Protein AF-A0A933AZ17-F1 (afdb_monomer_lite)

pLDDT: mean 76.18, std 20.78, range [38.25, 97.12]

Foldseek 3Di:
DDDDPDPPPDPPDPPDDPPCDLVNVQVVVDPDQNFDDFQFKKFFQDDDPPKADPGRIWTFRAADPDPQKTKTFHPFFIWGQDPVGDIDTHRIDIDGNVRIDGDDD

Sequence (105 aa):
MGKDSRAVKASQRLGIGPGETAQARYDRIGRGFLPLEPDTRVMLRTAIAPLELRTPFGTVVGPADFEDYYVVRMDIPAIYHEADGDVHDVEFVCPGRDNLEPIKE

Structure (mmCIF, N/CA/C/O backbone):
data_AF-A0A933AZ17-F1
#
_entry.id   AF-A0A933AZ17-F1
#
loop_
_atom_site.group_PDB
_atom_site.id
_atom_site.type_symbol
_atom_site.label_atom_id
_atom_site.label_alt_id
_atom_site.label_comp_id
_atom_site.label_asym_id
_atom_site.label_entity_id
_atom_site.label_seq_id
_atom_site.pdbx_PDB_ins_code
_atom_site.Cartn_x
_atom_site.Cartn_y
_atom_site.Cartn_z
_atom_site.occupancy
_atom_site.B_iso_or_equiv
_atom_site.auth_seq_id
_atom_site.auth_comp_id
_atom_site.auth_asym_id
_atom_site.auth_atom_id
_atom_site.pdbx_PDB_model_num
ATOM 1 N N . MET A 1 1 ? 6.685 -41.893 32.982 1.00 44.81 1 MET A N 1
ATOM 2 C CA . MET A 1 1 ? 7.132 -42.566 31.742 1.00 44.81 1 MET A CA 1
ATOM 3 C C . MET A 1 1 ? 6.097 -42.249 30.668 1.00 44.81 1 MET A C 1
ATOM 5 O O . MET A 1 1 ? 4.927 -42.430 30.957 1.00 44.81 1 MET A O 1
ATOM 9 N N . GLY A 1 2 ? 6.526 -41.716 29.513 1.00 41.47 2 GLY A N 1
ATOM 10 C CA . GLY A 1 2 ? 5.683 -41.242 28.391 1.00 41.47 2 GLY A CA 1
ATOM 11 C C . GLY A 1 2 ? 5.366 -39.742 28.491 1.00 41.47 2 GLY A C 1
ATOM 12 O O . GLY A 1 2 ? 4.562 -39.366 29.328 1.00 41.47 2 GLY A O 1
ATOM 13 N N . LYS A 1 3 ? 6.156 -38.825 27.898 1.00 49.94 3 LYS A N 1
ATOM 14 C CA . LYS A 1 3 ? 6.084 -38.366 26.485 1.00 49.94 3 LYS A CA 1
ATOM 15 C C . LYS A 1 3 ? 4.634 -37.972 26.174 1.00 49.94 3 LYS A C 1
ATOM 17 O O . LYS A 1 3 ? 3.807 -38.855 26.079 1.00 49.94 3 LYS A O 1
ATOM 22 N N . ASP A 1 4 ? 4.262 -36.696 26.275 1.00 45.94 4 ASP A N 1
ATOM 23 C CA . ASP A 1 4 ? 4.326 -35.784 25.128 1.00 45.94 4 ASP A CA 1
ATOM 24 C C . ASP A 1 4 ? 4.471 -34.308 25.552 1.00 45.94 4 ASP A C 1
ATOM 26 O O . ASP A 1 4 ? 3.507 -33.604 25.827 1.00 45.94 4 ASP A O 1
ATOM 30 N N . SER A 1 5 ? 5.708 -33.803 25.585 1.00 49.84 5 SER A N 1
ATOM 31 C CA . SER A 1 5 ? 6.021 -32.383 25.850 1.00 49.84 5 SER A CA 1
ATOM 32 C C . SER A 1 5 ? 6.644 -31.682 24.637 1.00 49.84 5 SER A C 1
ATOM 34 O O . SER A 1 5 ? 7.497 -30.808 24.790 1.00 49.84 5 SER A O 1
ATOM 36 N N . ARG A 1 6 ? 6.260 -32.070 23.414 1.00 46.00 6 ARG A N 1
ATOM 37 C CA . ARG A 1 6 ? 6.887 -31.559 22.178 1.00 46.00 6 ARG A CA 1
ATOM 38 C C . ARG A 1 6 ? 5.981 -30.776 21.228 1.00 46.00 6 ARG A C 1
ATOM 40 O O . ARG A 1 6 ? 6.451 -30.403 20.164 1.00 46.00 6 ARG A O 1
ATOM 47 N N . ALA A 1 7 ? 4.754 -30.449 21.630 1.00 42.59 7 ALA A N 1
ATOM 48 C CA . ALA A 1 7 ? 3.851 -29.621 20.821 1.00 42.59 7 ALA A CA 1
ATOM 49 C C . ALA A 1 7 ? 3.648 -28.187 21.355 1.00 42.59 7 ALA A C 1
ATOM 51 O O . ALA A 1 7 ? 2.952 -27.400 20.732 1.00 42.59 7 ALA A O 1
ATOM 52 N N . VAL A 1 8 ? 4.274 -27.813 22.481 1.00 43.66 8 VAL A N 1
ATOM 53 C CA . VAL A 1 8 ? 4.016 -26.514 23.152 1.00 43.66 8 VAL A CA 1
ATOM 54 C C . VAL A 1 8 ? 5.212 -25.547 23.082 1.00 43.66 8 VAL A C 1
ATOM 56 O O . VAL A 1 8 ? 5.212 -24.488 23.697 1.00 43.66 8 VAL A O 1
ATOM 59 N N . LYS A 1 9 ? 6.261 -25.871 22.316 1.00 41.53 9 LYS A N 1
ATOM 60 C CA . LYS A 1 9 ? 7.464 -25.026 22.188 1.00 41.53 9 LYS A CA 1
ATOM 61 C C . LYS A 1 9 ? 7.728 -24.612 20.742 1.00 41.53 9 LYS A C 1
ATOM 63 O O . LYS A 1 9 ? 8.764 -24.946 20.184 1.00 41.53 9 LYS A O 1
ATOM 68 N N . ALA A 1 10 ? 6.792 -23.872 20.155 1.00 38.41 10 ALA A N 1
ATOM 69 C CA . ALA A 1 10 ? 7.054 -23.088 18.942 1.00 38.41 10 ALA A CA 1
ATOM 70 C C . ALA A 1 10 ? 6.189 -21.818 18.800 1.00 38.41 10 ALA A C 1
ATOM 72 O O . ALA A 1 10 ? 6.285 -21.144 17.786 1.00 38.41 10 ALA A O 1
ATOM 73 N N . SER A 1 11 ? 5.392 -21.440 19.809 1.00 38.25 11 SER A N 1
ATOM 74 C CA . SER A 1 11 ? 4.537 -20.233 19.751 1.00 38.25 11 SER A CA 1
ATOM 75 C C . SER A 1 11 ? 4.903 -19.164 20.787 1.00 38.25 11 SER A C 1
ATOM 77 O O . SER A 1 11 ? 4.161 -18.215 20.994 1.00 38.25 11 SER A O 1
ATOM 79 N N . GLN A 1 12 ? 6.061 -19.288 21.444 1.00 39.84 12 GLN A N 1
ATOM 80 C CA . GLN A 1 12 ? 6.439 -18.466 22.602 1.00 39.84 12 GLN A CA 1
ATOM 81 C C . GLN A 1 12 ? 7.678 -17.586 22.349 1.00 39.84 12 GLN A C 1
ATOM 83 O O . GLN A 1 12 ? 8.524 -17.427 23.223 1.00 39.84 12 GLN A O 1
ATOM 88 N N . ARG A 1 13 ? 7.811 -17.025 21.138 1.00 40.56 13 ARG A N 1
ATOM 89 C CA . ARG A 1 13 ? 8.864 -16.036 20.821 1.00 40.56 13 ARG A CA 1
ATOM 90 C C . ARG A 1 13 ? 8.371 -14.654 20.388 1.00 40.56 13 ARG A C 1
ATOM 92 O O . ARG A 1 13 ? 9.205 -13.780 20.213 1.00 40.56 13 ARG A O 1
ATOM 99 N N . LEU A 1 14 ? 7.057 -14.428 20.296 1.00 40.16 14 LEU A N 1
ATOM 100 C CA . LEU A 1 14 ? 6.500 -13.108 19.953 1.00 40.16 14 LEU A CA 1
ATOM 101 C C . LEU A 1 14 ? 5.412 -12.597 20.914 1.00 40.16 14 LEU A C 1
ATOM 103 O O . LEU A 1 14 ? 4.876 -11.522 20.691 1.00 40.16 14 LEU A O 1
ATOM 107 N N . GLY A 1 15 ? 5.085 -13.325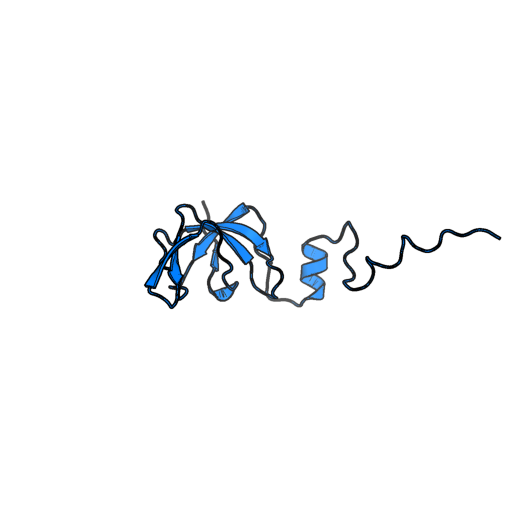 21.990 1.00 40.44 15 GLY A N 1
ATOM 108 C CA . GLY A 1 15 ? 4.136 -12.832 23.002 1.00 40.44 15 GLY A CA 1
ATOM 109 C C . GLY A 1 15 ? 2.720 -12.544 22.483 1.00 40.44 15 GLY A C 1
ATOM 110 O O . GLY A 1 15 ? 2.004 -11.770 23.102 1.00 40.44 15 GLY A O 1
ATOM 111 N N . ILE A 1 16 ? 2.304 -13.151 21.369 1.00 48.22 16 ILE A N 1
ATOM 112 C CA . ILE A 1 16 ? 0.969 -12.948 20.795 1.00 48.22 16 ILE A CA 1
ATOM 113 C C . ILE A 1 16 ? 0.022 -13.972 21.425 1.00 48.22 16 ILE A C 1
ATOM 115 O O . ILE A 1 16 ? -0.055 -15.123 20.994 1.00 48.22 16 ILE A O 1
ATOM 119 N N . GLY A 1 17 ? -0.650 -13.573 22.503 1.00 44.50 17 GLY A N 1
ATOM 120 C CA . GLY A 1 17 ? -1.771 -14.329 23.053 1.00 44.50 17 GLY A CA 1
ATOM 121 C C . GLY A 1 17 ? -3.044 -14.074 22.233 1.00 44.50 17 GLY A C 1
ATOM 122 O O . GLY A 1 17 ? -3.271 -12.937 21.814 1.00 44.50 17 GLY A O 1
ATOM 123 N N . PRO A 1 18 ? -3.903 -15.081 22.000 1.00 42.66 18 PRO A N 1
ATOM 124 C CA . PRO A 1 18 ? -5.229 -14.839 21.444 1.00 42.66 18 PRO A CA 1
ATOM 125 C C . PRO A 1 18 ? -6.039 -14.000 22.445 1.00 42.66 18 PRO A C 1
ATOM 127 O O . PRO A 1 18 ? -6.276 -14.441 23.568 1.00 42.66 18 PRO A O 1
ATOM 130 N N . GLY A 1 19 ? -6.427 -12.784 22.051 1.00 54.56 19 GLY A N 1
ATOM 131 C CA . GLY A 1 19 ? -7.254 -11.886 22.869 1.00 54.56 19 GLY A CA 1
ATOM 132 C C . GLY A 1 19 ? -6.636 -10.531 23.227 1.00 54.56 19 GLY A C 1
ATOM 133 O O . GLY A 1 19 ? -7.268 -9.774 23.961 1.00 54.56 19 GLY A O 1
ATOM 134 N N . GLU A 1 20 ? -5.441 -10.187 22.731 1.00 53.66 20 GLU A N 1
ATOM 135 C CA . GLU A 1 20 ? -4.930 -8.814 22.869 1.00 53.66 20 GLU A CA 1
ATOM 136 C C . GLU A 1 20 ? -5.783 -7.868 22.011 1.00 53.66 20 GLU A C 1
ATOM 138 O O . GLU A 1 20 ? -5.861 -8.004 20.789 1.00 53.66 20 GLU A O 1
ATOM 143 N N . THR A 1 21 ? -6.461 -6.922 22.660 1.00 63.12 21 THR A N 1
ATOM 144 C CA . THR A 1 21 ? -7.244 -5.904 21.960 1.00 63.12 21 THR A CA 1
ATOM 145 C C . THR A 1 21 ? -6.308 -4.913 21.271 1.00 63.12 21 THR A C 1
ATOM 147 O O . THR A 1 21 ? -5.201 -4.649 21.746 1.00 63.12 21 THR A O 1
ATOM 150 N N . ALA A 1 22 ? -6.764 -4.303 20.173 1.00 53.75 22 ALA A N 1
ATOM 151 C CA . ALA A 1 22 ? -6.023 -3.231 19.502 1.00 53.75 22 ALA A CA 1
ATOM 152 C C . ALA A 1 22 ? -5.623 -2.105 20.483 1.00 53.75 22 ALA A C 1
ATOM 154 O O . ALA A 1 22 ? -4.528 -1.557 20.381 1.00 53.75 22 ALA A O 1
ATOM 155 N N . GLN A 1 23 ? -6.461 -1.845 21.497 1.00 47.41 23 GLN A N 1
ATOM 156 C CA . GLN A 1 23 ? -6.201 -0.891 22.578 1.00 47.41 23 GLN A CA 1
ATOM 157 C C . GLN A 1 23 ? -5.057 -1.320 23.517 1.00 47.41 23 GLN A C 1
ATOM 159 O O . GLN A 1 23 ? -4.214 -0.501 23.866 1.00 47.41 23 GLN A O 1
ATOM 164 N N . ALA A 1 24 ? -4.976 -2.598 23.901 1.00 59.16 24 ALA A N 1
ATOM 165 C CA . ALA A 1 24 ? -3.870 -3.099 24.727 1.00 59.16 24 ALA A CA 1
ATOM 166 C C . ALA A 1 24 ? -2.533 -3.043 23.971 1.00 59.16 24 ALA A C 1
ATOM 168 O O . ALA A 1 24 ? -1.494 -2.694 24.538 1.00 59.16 24 ALA A O 1
ATOM 169 N N . ARG A 1 25 ? -2.581 -3.300 22.659 1.00 56.72 25 ARG A N 1
ATOM 170 C CA . ARG A 1 25 ? -1.432 -3.133 21.769 1.00 56.72 25 ARG A CA 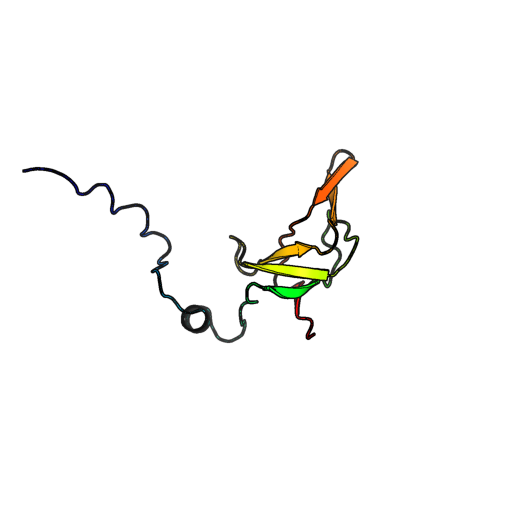1
ATOM 171 C C . ARG A 1 25 ? -1.022 -1.658 21.668 1.00 56.72 25 ARG A C 1
ATOM 173 O O . ARG A 1 25 ? 0.163 -1.356 21.757 1.00 56.72 25 ARG A O 1
ATOM 180 N N . TYR A 1 26 ? -1.990 -0.746 21.563 1.00 52.72 26 TYR A N 1
ATOM 181 C CA . TYR A 1 26 ? -1.789 0.709 21.540 1.00 52.72 26 TYR A CA 1
ATOM 182 C C . TYR A 1 26 ? -1.119 1.244 22.816 1.00 52.72 26 TYR A C 1
ATOM 184 O O . TYR A 1 26 ? -0.157 2.008 22.739 1.00 52.72 26 TYR A O 1
ATOM 192 N N . ASP A 1 27 ? -1.564 0.797 23.990 1.00 57.28 27 ASP A N 1
ATOM 193 C CA . ASP A 1 27 ? -1.015 1.263 25.268 1.00 57.28 27 ASP A CA 1
ATOM 194 C C . ASP A 1 27 ? 0.432 0.786 25.500 1.00 57.28 27 ASP A C 1
ATOM 196 O O . ASP A 1 27 ? 1.206 1.459 26.184 1.00 57.28 27 ASP A O 1
ATOM 200 N N . ARG A 1 28 ? 0.827 -0.343 24.895 1.00 59.22 28 ARG A N 1
ATOM 201 C CA . ARG A 1 28 ? 2.181 -0.910 25.001 1.00 59.22 28 ARG A CA 1
ATOM 202 C C . ARG A 1 28 ? 3.223 -0.188 24.142 1.00 59.22 28 ARG A C 1
ATOM 204 O O . ARG A 1 28 ? 4.382 -0.128 24.544 1.00 59.22 28 ARG A O 1
ATOM 211 N N . ILE A 1 29 ? 2.842 0.312 22.966 1.00 59.19 29 ILE A N 1
ATOM 212 C CA . ILE A 1 29 ? 3.786 0.867 21.973 1.00 59.19 29 ILE A CA 1
ATOM 213 C C . ILE A 1 29 ? 4.052 2.369 22.220 1.00 59.19 29 ILE A C 1
ATOM 215 O O . ILE A 1 29 ? 5.034 2.922 21.736 1.00 59.19 29 ILE A O 1
ATOM 219 N N . GLY A 1 30 ? 3.251 3.019 23.070 1.00 41.06 30 GLY A N 1
ATOM 220 C CA . GLY A 1 30 ? 3.437 4.417 23.453 1.00 41.06 30 GLY A CA 1
ATOM 221 C C . GLY A 1 30 ? 2.524 5.372 22.683 1.00 41.06 30 GLY A C 1
ATOM 222 O O . GLY A 1 30 ? 2.148 5.156 21.532 1.00 41.06 30 GLY A O 1
ATOM 223 N N . ARG A 1 31 ? 2.112 6.443 23.372 1.00 48.69 31 ARG A N 1
ATOM 224 C CA . ARG A 1 31 ? 1.093 7.399 22.917 1.00 48.69 31 ARG A CA 1
ATOM 225 C C . ARG A 1 31 ? 1.551 8.160 21.668 1.00 48.69 31 ARG A C 1
ATOM 227 O O . ARG A 1 31 ? 2.388 9.050 21.769 1.00 48.69 31 ARG A O 1
ATOM 234 N N . GLY A 1 32 ? 0.935 7.869 20.524 1.00 46.31 32 GLY A N 1
ATOM 235 C CA . GLY A 1 32 ? 1.052 8.696 19.316 1.00 46.31 32 GLY A CA 1
ATOM 236 C C . GLY A 1 32 ? 0.470 8.085 18.040 1.00 46.31 32 GLY A C 1
ATOM 237 O O . GLY A 1 32 ? 0.172 8.814 17.101 1.00 46.31 32 GLY A O 1
ATOM 238 N N . PHE A 1 33 ? 0.265 6.767 18.002 1.00 52.97 33 PHE A N 1
ATOM 239 C CA . PHE A 1 33 ? 0.115 6.042 16.742 1.00 52.97 33 PHE A CA 1
ATOM 240 C C . PHE A 1 33 ? -1.065 5.060 16.787 1.00 52.97 33 PHE A C 1
ATOM 242 O O . PHE A 1 33 ? -0.876 3.862 16.949 1.00 52.97 33 PHE A O 1
ATOM 249 N N . LEU A 1 34 ? -2.305 5.531 16.597 1.00 58.50 34 LEU A N 1
ATOM 250 C CA . LEU A 1 34 ? -3.463 4.627 16.437 1.00 58.50 34 LEU A CA 1
ATOM 251 C C . LEU A 1 34 ? -3.268 3.760 15.184 1.00 58.50 34 LEU A C 1
ATOM 253 O O . LEU A 1 34 ? -3.153 4.351 14.112 1.00 58.50 34 LEU A O 1
ATOM 257 N N . PRO A 1 35 ? -3.139 2.426 15.270 1.00 70.88 35 PRO A N 1
ATOM 258 C CA . PRO A 1 35 ? -2.954 1.606 14.080 1.00 70.88 35 PRO A CA 1
ATOM 259 C C . PRO A 1 35 ? -4.131 1.790 13.118 1.00 70.88 35 PRO A C 1
ATOM 261 O O . PRO A 1 35 ? -5.265 1.943 13.566 1.00 70.88 35 PRO A O 1
ATOM 264 N N . LEU A 1 36 ? -3.862 1.805 11.809 1.00 85.69 36 LEU A N 1
ATOM 265 C CA . LEU A 1 36 ? -4.946 1.783 10.829 1.00 85.69 36 LEU A CA 1
ATOM 266 C C . LEU A 1 36 ? -5.646 0.432 10.925 1.00 85.69 36 LEU A C 1
ATOM 268 O O . LEU A 1 36 ? -4.998 -0.616 10.886 1.00 85.69 36 LEU A O 1
ATOM 272 N N . GLU A 1 37 ? -6.961 0.464 11.092 1.00 88.81 37 GLU A N 1
ATOM 273 C CA . GLU A 1 37 ? -7.747 -0.754 11.205 1.00 88.81 37 GLU A CA 1
ATOM 274 C C . GLU A 1 37 ? -7.864 -1.425 9.828 1.00 88.81 37 GLU A C 1
ATOM 276 O O . GLU A 1 37 ? -7.904 -0.727 8.806 1.00 88.81 37 GLU A O 1
ATOM 281 N N . PRO A 1 38 ? -7.930 -2.766 9.766 1.00 91.50 38 PRO A N 1
ATOM 282 C CA . PRO A 1 38 ? -8.388 -3.456 8.567 1.00 91.50 38 PRO A CA 1
ATOM 283 C C . PRO A 1 38 ? -9.686 -2.837 8.037 1.00 91.50 38 PRO A C 1
ATOM 285 O O . PRO A 1 38 ? -10.496 -2.319 8.803 1.00 91.50 38 PRO A O 1
ATOM 288 N N . ASP A 1 39 ? -9.847 -2.862 6.722 1.00 93.31 39 ASP A N 1
ATOM 289 C CA . ASP A 1 39 ? -10.942 -2.239 5.978 1.00 93.31 39 ASP A CA 1
ATOM 290 C C . ASP A 1 39 ? -10.950 -0.698 5.978 1.00 93.31 39 ASP A C 1
ATOM 292 O O . ASP A 1 39 ? -11.782 -0.086 5.305 1.00 93.31 39 ASP A O 1
ATOM 296 N N . THR A 1 40 ? -9.972 -0.041 6.617 1.00 94.69 40 THR A N 1
ATOM 297 C CA . THR A 1 40 ? -9.810 1.418 6.503 1.00 94.69 40 THR A CA 1
ATOM 298 C C . THR A 1 40 ? -9.491 1.809 5.060 1.00 94.69 40 THR A C 1
ATOM 300 O O . THR A 1 40 ? -8.512 1.342 4.469 1.00 94.69 40 THR A O 1
ATOM 303 N N . ARG A 1 41 ? -10.286 2.726 4.504 1.00 96.69 41 ARG A N 1
ATOM 304 C CA . ARG A 1 41 ? -10.011 3.376 3.220 1.00 96.69 41 ARG A CA 1
ATOM 305 C C . ARG A 1 41 ? -8.888 4.395 3.361 1.00 96.69 41 ARG A C 1
ATOM 307 O O . ARG A 1 41 ? -8.899 5.228 4.268 1.00 96.69 41 ARG A O 1
ATOM 314 N N . VAL A 1 42 ? -7.924 4.338 2.449 1.00 95.31 42 VAL A N 1
ATOM 315 C CA . VAL A 1 42 ? -6.728 5.182 2.483 1.00 95.31 42 VAL A CA 1
ATOM 316 C C . VAL A 1 42 ? -6.379 5.733 1.107 1.00 95.31 42 VAL A C 1
ATOM 318 O O . VAL A 1 42 ? -6.643 5.117 0.073 1.00 95.31 42 VAL A O 1
ATOM 321 N N . MET A 1 43 ? -5.736 6.893 1.116 1.00 95.25 43 MET A N 1
ATOM 322 C CA . MET A 1 43 ? -5.003 7.45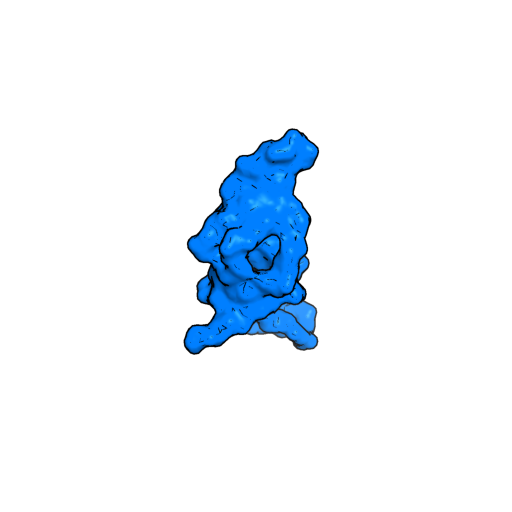4 -0.006 1.00 95.25 43 MET A CA 1
ATOM 323 C C . MET A 1 43 ? -3.500 7.328 0.265 1.00 95.25 43 MET A C 1
ATOM 325 O O . MET A 1 43 ? -3.021 7.668 1.349 1.00 95.25 43 MET A O 1
ATOM 329 N N . LEU A 1 44 ? -2.752 6.859 -0.727 1.00 93.06 44 LEU A N 1
ATOM 330 C CA . LEU A 1 44 ? -1.296 6.851 -0.732 1.00 93.06 44 LEU A CA 1
ATOM 331 C C . LEU A 1 44 ? -0.793 8.244 -1.127 1.00 93.06 44 LEU A C 1
ATOM 333 O O . LEU A 1 44 ? -1.147 8.765 -2.185 1.00 93.06 44 LEU A O 1
ATOM 337 N N . ARG A 1 45 ? 0.031 8.856 -0.271 1.00 85.31 45 ARG A N 1
ATOM 338 C CA . ARG A 1 45 ? 0.462 10.260 -0.415 1.00 85.31 45 ARG A CA 1
ATOM 339 C C . ARG A 1 45 ? 1.604 10.472 -1.410 1.00 85.31 45 ARG A C 1
ATOM 341 O O . ARG A 1 45 ? 1.783 11.592 -1.878 1.00 85.31 45 ARG A O 1
ATOM 348 N N . THR A 1 46 ? 2.399 9.442 -1.703 1.00 70.69 46 THR A N 1
ATOM 349 C CA . THR A 1 46 ? 3.617 9.570 -2.519 1.00 70.69 46 THR A CA 1
ATOM 350 C C . THR A 1 46 ? 3.718 8.501 -3.602 1.00 70.69 46 THR A C 1
ATOM 352 O O . THR A 1 46 ? 3.133 7.424 -3.491 1.00 70.69 46 THR A O 1
ATOM 355 N N . ALA A 1 47 ? 4.523 8.793 -4.625 1.00 66.31 47 ALA A N 1
ATOM 356 C CA . ALA A 1 47 ? 5.027 7.793 -5.552 1.00 66.31 47 ALA A CA 1
ATOM 357 C C . ALA A 1 47 ? 6.020 6.883 -4.812 1.00 66.31 47 ALA A C 1
ATOM 359 O O . ALA A 1 47 ? 7.028 7.349 -4.278 1.00 66.31 47 ALA A O 1
ATOM 360 N N . ILE A 1 48 ? 5.727 5.586 -4.761 1.00 68.31 48 ILE A N 1
ATOM 361 C CA . ILE A 1 48 ? 6.573 4.588 -4.104 1.00 68.31 48 ILE A CA 1
ATOM 362 C C . ILE A 1 48 ? 7.419 3.947 -5.194 1.00 68.31 48 ILE A C 1
ATOM 364 O O . ILE A 1 48 ? 6.995 2.951 -5.748 1.00 68.31 48 ILE A O 1
ATOM 368 N N . ALA A 1 49 ? 8.586 4.484 -5.553 1.00 71.50 49 ALA A N 1
ATOM 369 C CA . ALA A 1 49 ? 9.431 3.793 -6.532 1.00 71.50 49 ALA A CA 1
ATOM 370 C C . ALA A 1 49 ? 9.816 2.386 -6.010 1.00 71.50 49 ALA A C 1
ATOM 372 O O . ALA A 1 49 ? 10.186 2.267 -4.838 1.00 71.50 49 ALA A O 1
ATOM 373 N N . PRO A 1 50 ? 9.742 1.326 -6.837 1.00 85.38 50 PRO A N 1
ATOM 374 C CA . PRO A 1 50 ? 9.522 1.325 -8.291 1.00 85.38 50 PRO A CA 1
ATOM 375 C C . PRO A 1 50 ? 8.059 1.051 -8.730 1.00 85.38 50 PRO A C 1
ATOM 377 O O . PRO A 1 50 ? 7.815 0.568 -9.830 1.00 85.38 50 PRO A O 1
ATOM 380 N N . LEU A 1 51 ? 7.074 1.333 -7.878 1.00 88.69 51 LEU A N 1
ATOM 381 C CA . LEU A 1 51 ? 5.644 1.249 -8.183 1.00 88.69 51 LEU A CA 1
ATOM 382 C C . LEU A 1 51 ? 5.125 2.529 -8.855 1.00 88.69 51 LEU A C 1
ATOM 384 O O . LEU A 1 51 ? 5.236 3.638 -8.327 1.00 88.69 51 LEU A O 1
ATOM 388 N N . GLU A 1 52 ? 4.455 2.348 -9.984 1.00 91.44 52 GLU A N 1
ATOM 389 C CA . GLU A 1 52 ? 3.592 3.334 -10.618 1.00 91.44 52 GLU A CA 1
ATOM 390 C C . GLU A 1 52 ? 2.137 3.077 -10.203 1.00 91.44 52 GLU A C 1
ATOM 392 O O . GLU A 1 52 ? 1.549 2.027 -10.475 1.00 91.44 52 GLU A O 1
ATOM 397 N N . LEU A 1 53 ? 1.536 4.053 -9.524 1.00 91.25 53 LEU A N 1
ATOM 398 C CA . LEU A 1 53 ? 0.161 3.958 -9.049 1.00 91.25 53 LEU A CA 1
ATOM 399 C C . LEU A 1 53 ? -0.809 4.423 -10.141 1.00 91.25 53 LEU A C 1
ATOM 401 O O . LEU A 1 53 ? -0.840 5.602 -10.487 1.00 91.25 53 LEU A O 1
ATOM 405 N N . ARG A 1 54 ? -1.665 3.518 -10.632 1.00 93.25 54 ARG A N 1
ATOM 406 C CA . ARG A 1 54 ? -2.784 3.880 -11.529 1.00 93.25 54 ARG A CA 1
ATOM 407 C C . ARG A 1 54 ? -3.897 4.642 -10.801 1.00 93.25 54 ARG A C 1
ATOM 409 O O . ARG A 1 54 ? -4.658 5.384 -11.413 1.00 93.25 54 ARG A O 1
ATOM 416 N N . THR A 1 55 ? -3.987 4.443 -9.490 1.00 93.62 55 THR A N 1
ATOM 417 C CA . THR A 1 55 ? -4.858 5.157 -8.557 1.00 93.62 55 THR A CA 1
ATOM 418 C C . THR A 1 55 ? -4.121 5.311 -7.229 1.00 93.62 55 THR A C 1
ATOM 420 O O . THR A 1 55 ? -3.418 4.382 -6.828 1.00 93.62 55 THR A O 1
ATOM 423 N N . PRO A 1 56 ? -4.264 6.439 -6.517 1.00 94.12 56 PRO A N 1
ATOM 424 C CA . PRO A 1 56 ? -3.681 6.588 -5.190 1.00 94.12 56 PRO A CA 1
ATOM 425 C C . PRO A 1 56 ? -4.515 5.897 -4.099 1.00 94.12 56 PRO A C 1
ATOM 427 O O . PRO A 1 56 ? -4.124 5.931 -2.939 1.00 94.12 56 PRO A O 1
ATOM 430 N N . PHE A 1 57 ? -5.668 5.306 -4.421 1.00 96.00 57 PHE A N 1
ATOM 431 C CA . PHE A 1 57 ? -6.616 4.805 -3.425 1.00 96.00 57 PHE A CA 1
ATOM 432 C C . PHE A 1 57 ? -6.534 3.291 -3.209 1.00 96.00 57 PHE A C 1
ATOM 434 O O . PHE A 1 57 ? -6.330 2.514 -4.147 1.00 96.00 57 PHE A O 1
ATOM 441 N N . GLY A 1 58 ? -6.748 2.878 -1.961 1.00 95.81 58 GLY A N 1
ATOM 442 C CA . GLY A 1 58 ? -6.814 1.474 -1.579 1.00 95.81 58 GLY A CA 1
ATOM 443 C C . GLY A 1 58 ? -7.441 1.253 -0.204 1.00 95.81 58 GLY A C 1
ATOM 444 O O . GLY A 1 58 ? -7.880 2.185 0.476 1.00 95.81 58 GLY A O 1
ATOM 445 N N . THR A 1 59 ? -7.489 -0.011 0.201 1.00 97.12 59 THR A N 1
ATOM 446 C CA . THR A 1 59 ? -8.029 -0.456 1.489 1.00 97.12 59 THR A CA 1
ATOM 447 C C . THR A 1 59 ? -6.947 -1.163 2.291 1.00 97.12 59 THR A C 1
ATOM 449 O O . THR A 1 59 ? -6.291 -2.075 1.783 1.00 97.12 59 THR A O 1
ATOM 452 N N . VAL A 1 60 ? -6.782 -0.780 3.555 1.00 95.25 60 VAL A N 1
ATOM 453 C CA . VAL A 1 60 ? -5.896 -1.477 4.493 1.00 95.25 60 VAL A CA 1
ATOM 454 C C . VAL A 1 60 ? -6.423 -2.891 4.726 1.00 95.25 60 VAL A C 1
ATOM 456 O O . VAL A 1 60 ? -7.545 -3.080 5.178 1.00 95.25 60 VAL A O 1
ATOM 459 N N . VAL A 1 61 ? -5.601 -3.894 4.440 1.00 95.56 61 VAL A N 1
ATOM 460 C CA . VAL A 1 61 ? -5.873 -5.298 4.785 1.00 95.56 61 VAL A CA 1
ATOM 461 C C . VAL A 1 61 ? -5.447 -5.568 6.228 1.00 95.56 61 VAL A C 1
ATOM 463 O O . VAL A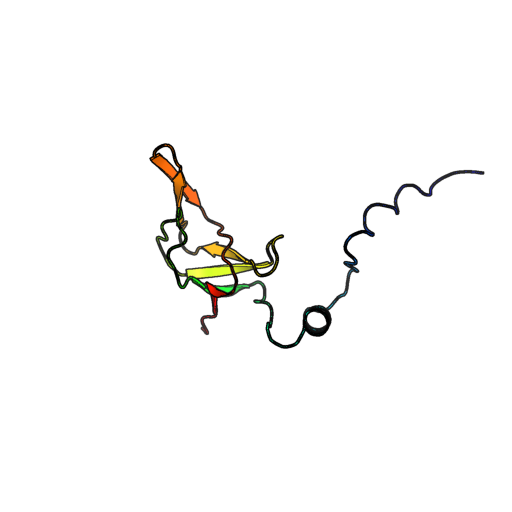 1 61 ? -6.094 -6.322 6.950 1.00 95.56 61 VAL A O 1
ATOM 466 N N . GLY A 1 62 ? -4.363 -4.931 6.666 1.00 89.75 62 GLY A N 1
ATOM 467 C CA . GLY A 1 62 ? -3.846 -5.042 8.023 1.00 89.75 62 GLY A CA 1
ATOM 468 C C . GLY A 1 62 ? -2.402 -4.553 8.131 1.00 89.75 62 GLY A C 1
ATOM 469 O O . GLY A 1 62 ? -1.852 -4.032 7.156 1.00 89.75 62 GLY A O 1
ATOM 470 N N . PRO A 1 63 ? -1.776 -4.706 9.307 1.00 89.31 63 PRO A N 1
ATOM 471 C CA . PRO A 1 63 ? -0.355 -4.427 9.470 1.00 89.31 63 PRO A CA 1
ATOM 472 C C . PRO A 1 63 ? 0.487 -5.428 8.667 1.00 89.31 63 PRO A C 1
ATOM 474 O O . PRO A 1 63 ? 0.123 -6.599 8.543 1.00 89.31 63 PRO A O 1
ATOM 477 N N . ALA A 1 64 ? 1.619 -4.967 8.144 1.00 84.88 64 ALA A N 1
ATOM 478 C CA . ALA A 1 64 ? 2.638 -5.832 7.563 1.00 84.88 64 ALA A CA 1
ATOM 479 C C . ALA A 1 64 ? 3.554 -6.420 8.655 1.00 84.88 64 ALA A C 1
ATOM 481 O O . ALA A 1 64 ? 3.473 -6.049 9.827 1.00 84.88 64 ALA A O 1
ATOM 482 N N . ASP A 1 65 ? 4.460 -7.318 8.260 1.00 82.06 65 ASP A N 1
ATOM 483 C CA . ASP A 1 65 ? 5.454 -7.907 9.171 1.00 82.06 65 ASP A CA 1
ATOM 484 C C . ASP A 1 65 ? 6.532 -6.900 9.622 1.00 82.06 65 ASP A C 1
ATOM 486 O O . ASP A 1 65 ? 7.240 -7.139 10.602 1.00 82.06 65 ASP A O 1
ATOM 490 N N . PHE A 1 66 ? 6.654 -5.767 8.925 1.00 77.94 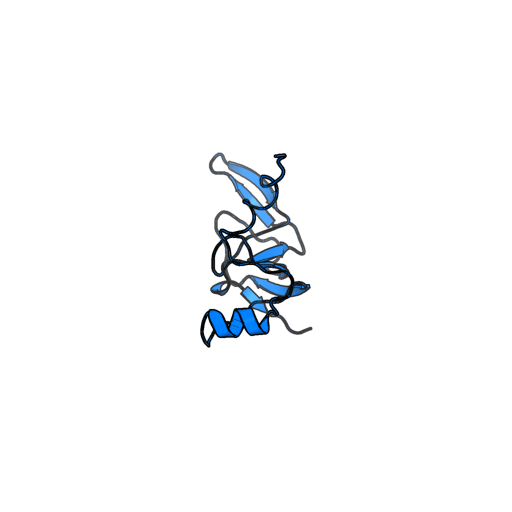66 PHE A N 1
ATOM 491 C CA . PHE A 1 66 ? 7.572 -4.682 9.260 1.00 77.94 66 PHE A CA 1
ATOM 492 C C . PHE A 1 66 ? 6.893 -3.650 10.166 1.00 77.94 66 PHE A C 1
ATOM 494 O O . PHE A 1 66 ? 5.730 -3.296 9.968 1.00 77.94 66 PHE A O 1
ATOM 501 N N . GLU A 1 67 ? 7.637 -3.148 11.152 1.00 79.19 67 GLU A N 1
ATOM 502 C CA . GLU A 1 67 ? 7.154 -2.120 12.077 1.00 79.19 67 GLU A CA 1
ATOM 503 C C . GLU A 1 67 ? 6.728 -0.854 11.320 1.00 79.19 67 GLU A C 1
ATOM 505 O O . GLU A 1 67 ? 7.484 -0.347 10.499 1.00 79.19 67 GLU A O 1
ATOM 510 N N . ASP A 1 68 ? 5.518 -0.362 11.601 1.00 83.25 68 ASP A N 1
ATOM 511 C CA . ASP A 1 68 ? 4.885 0.811 10.975 1.00 83.25 68 ASP A CA 1
ATOM 512 C C . ASP A 1 68 ? 4.519 0.697 9.484 1.00 83.25 68 ASP A C 1
ATOM 514 O O . ASP A 1 68 ? 4.179 1.703 8.857 1.00 83.25 68 ASP A O 1
ATOM 518 N N . TYR A 1 69 ? 4.485 -0.513 8.922 1.00 88.62 69 TYR A N 1
ATOM 519 C CA . TYR A 1 69 ? 3.993 -0.758 7.561 1.00 88.62 69 TYR A CA 1
ATOM 520 C C . TYR A 1 69 ? 2.618 -1.428 7.560 1.00 88.62 69 TYR A C 1
ATOM 522 O O . TYR A 1 69 ? 2.248 -2.157 8.485 1.00 88.62 69 TYR A O 1
ATOM 530 N N . TYR A 1 70 ? 1.865 -1.206 6.486 1.00 91.38 70 TYR A N 1
ATOM 531 C CA . TYR A 1 70 ? 0.545 -1.801 6.278 1.00 91.38 70 TYR A CA 1
ATOM 532 C C . TYR A 1 70 ? 0.479 -2.466 4.917 1.00 91.38 70 TYR A C 1
ATOM 534 O O . TYR A 1 70 ? 1.043 -1.962 3.953 1.00 91.38 70 TYR A O 1
ATOM 542 N N . VAL A 1 71 ? -0.263 -3.565 4.824 1.00 94.19 71 VAL A N 1
ATOM 543 C CA . VAL A 1 71 ? -0.647 -4.144 3.538 1.00 94.19 71 VAL A CA 1
ATOM 544 C C . VAL A 1 71 ? -1.907 -3.435 3.068 1.00 94.19 71 VAL A C 1
ATOM 546 O O . VAL A 1 71 ? -2.925 -3.437 3.764 1.00 94.19 71 VAL A O 1
ATOM 549 N N . VAL A 1 72 ? -1.849 -2.838 1.884 1.00 94.94 72 VAL A N 1
ATOM 550 C CA . VAL A 1 72 ? -2.971 -2.135 1.262 1.00 94.94 72 VAL A CA 1
ATOM 551 C C . VAL A 1 72 ? -3.322 -2.824 -0.046 1.00 94.94 72 VAL A C 1
ATOM 553 O O . VAL A 1 72 ? -2.460 -3.002 -0.904 1.00 94.94 72 VAL A O 1
ATOM 556 N N . ARG A 1 73 ? -4.594 -3.198 -0.205 1.00 96.94 73 ARG A N 1
ATOM 557 C CA . ARG A 1 73 ? -5.147 -3.636 -1.488 1.00 96.94 73 ARG A CA 1
ATOM 558 C C . ARG A 1 73 ? -5.534 -2.405 -2.298 1.00 96.94 73 ARG A C 1
ATOM 560 O O . ARG A 1 73 ? -6.375 -1.627 -1.848 1.00 96.94 73 ARG A O 1
ATOM 567 N N . MET A 1 74 ? -4.942 -2.239 -3.471 1.00 95.56 74 MET A N 1
ATOM 568 C CA . MET A 1 74 ? -5.232 -1.125 -4.371 1.00 95.56 74 MET A CA 1
ATOM 569 C C . MET A 1 74 ? -6.593 -1.307 -5.051 1.00 95.56 74 MET A C 1
ATOM 571 O O . MET A 1 74 ? -6.991 -2.432 -5.351 1.00 95.56 74 MET A O 1
ATOM 575 N N . ASP A 1 75 ? -7.296 -0.208 -5.332 1.00 96.56 75 ASP A N 1
ATOM 576 C CA . ASP A 1 75 ? -8.568 -0.272 -6.078 1.00 96.56 75 ASP A CA 1
ATOM 577 C C . ASP A 1 75 ? -8.363 -0.682 -7.538 1.00 96.56 75 ASP A C 1
ATOM 579 O O . ASP A 1 75 ? -9.197 -1.359 -8.136 1.00 96.56 75 ASP A O 1
ATOM 583 N N . ILE A 1 76 ? -7.239 -0.243 -8.105 1.00 96.06 76 ILE A N 1
ATOM 584 C CA . ILE A 1 76 ? -6.743 -0.633 -9.419 1.00 96.06 76 ILE A CA 1
ATOM 585 C C . ILE A 1 76 ? -5.311 -1.124 -9.203 1.00 96.06 76 ILE A C 1
ATOM 587 O O . ILE A 1 76 ? -4.542 -0.396 -8.568 1.00 96.06 76 ILE A O 1
ATOM 591 N N . PRO A 1 77 ? -4.929 -2.302 -9.734 1.00 95.69 77 PRO A N 1
ATOM 592 C CA . PRO A 1 77 ? -3.566 -2.799 -9.604 1.00 95.69 77 PRO A CA 1
ATOM 593 C C . PRO A 1 77 ? -2.543 -1.747 -10.048 1.00 95.69 77 PRO A C 1
ATOM 595 O O . PRO A 1 77 ? -2.678 -1.151 -11.127 1.00 95.69 77 PRO A O 1
ATOM 598 N N . ALA A 1 78 ? -1.542 -1.514 -9.201 1.00 93.31 78 ALA A N 1
ATOM 599 C CA . ALA A 1 78 ? -0.375 -0.704 -9.527 1.00 93.31 78 ALA A CA 1
ATOM 600 C C . ALA A 1 78 ? 0.514 -1.444 -10.536 1.00 93.31 78 ALA A C 1
ATOM 602 O O . ALA A 1 78 ? 0.338 -2.639 -10.757 1.00 93.31 78 ALA A O 1
ATOM 603 N N . ILE A 1 79 ? 1.474 -0.746 -11.132 1.00 94.50 79 ILE A N 1
ATOM 604 C CA . ILE A 1 79 ? 2.494 -1.349 -11.991 1.00 94.50 79 ILE A CA 1
ATOM 605 C C . ILE A 1 79 ? 3.809 -1.352 -11.221 1.00 94.50 79 ILE A C 1
ATOM 607 O O . ILE A 1 79 ? 4.280 -0.298 -10.803 1.00 94.50 79 ILE A O 1
ATOM 611 N N . TYR A 1 80 ? 4.409 -2.517 -11.027 1.00 92.19 80 TYR A N 1
ATOM 612 C CA . TYR A 1 80 ? 5.775 -2.642 -10.537 1.00 92.19 80 TYR A CA 1
ATOM 613 C C . TYR A 1 80 ? 6.732 -2.675 -11.720 1.00 92.19 80 TYR A C 1
ATOM 615 O O . TYR A 1 80 ? 6.550 -3.493 -12.619 1.00 92.19 80 TYR A O 1
ATOM 623 N N . HIS A 1 81 ? 7.725 -1.788 -11.710 1.00 91.12 81 HIS A N 1
ATOM 624 C CA . HIS A 1 81 ? 8.793 -1.754 -12.704 1.00 91.12 81 HIS A CA 1
ATOM 625 C C . HIS A 1 81 ? 10.004 -2.524 -12.173 1.00 91.12 81 HIS A C 1
ATOM 627 O O . HIS A 1 81 ? 10.615 -2.128 -11.175 1.00 91.12 81 HIS A O 1
ATOM 633 N N . GLU A 1 82 ? 10.343 -3.630 -12.826 1.00 91.38 82 GLU A N 1
ATOM 634 C CA . GLU A 1 82 ? 11.535 -4.412 -12.514 1.00 91.38 82 GLU A CA 1
ATOM 635 C C . GLU A 1 82 ? 12.809 -3.704 -13.000 1.00 91.38 82 GLU A C 1
ATOM 637 O O . GLU A 1 82 ? 12.792 -2.804 -13.843 1.00 91.38 82 GLU A O 1
ATOM 642 N N . ALA A 1 83 ? 13.958 -4.114 -12.459 1.00 91.88 83 ALA A N 1
ATOM 643 C CA . ALA A 1 83 ? 15.246 -3.517 -12.815 1.00 91.88 83 ALA A CA 1
ATOM 644 C C . ALA A 1 83 ? 15.696 -3.848 -14.251 1.00 91.88 83 ALA A C 1
ATOM 646 O O . ALA A 1 83 ? 16.533 -3.135 -14.807 1.00 91.88 83 ALA A O 1
ATOM 647 N N . ASP A 1 84 ? 15.173 -4.924 -14.837 1.00 93.19 84 ASP A N 1
ATOM 648 C CA . ASP A 1 84 ? 15.447 -5.349 -16.214 1.00 93.19 84 ASP A CA 1
ATOM 649 C C . ASP A 1 84 ? 14.514 -4.699 -17.252 1.00 93.19 84 ASP A C 1
ATOM 651 O O . ASP A 1 84 ? 14.740 -4.848 -18.455 1.00 93.19 84 ASP A O 1
ATOM 655 N N . GLY A 1 85 ? 13.535 -3.910 -16.796 1.00 90.44 85 GLY A N 1
ATOM 656 C CA . GLY A 1 85 ? 12.558 -3.220 -17.633 1.00 90.44 85 GLY A CA 1
ATOM 657 C C . GLY A 1 85 ? 11.234 -3.963 -17.806 1.00 90.44 85 GLY A C 1
ATOM 658 O O . GLY A 1 85 ? 10.344 -3.412 -18.462 1.00 90.44 85 GLY A O 1
ATOM 659 N N . ASP A 1 86 ? 11.076 -5.156 -17.225 1.00 92.88 86 ASP A N 1
ATOM 660 C CA . ASP A 1 86 ? 9.782 -5.832 -17.179 1.00 92.88 86 ASP A CA 1
ATOM 661 C C . ASP A 1 86 ? 8.815 -5.121 -16.221 1.00 92.88 86 ASP A C 1
ATOM 663 O O . ASP A 1 86 ? 9.202 -4.383 -15.308 1.00 92.88 86 ASP A O 1
ATOM 667 N N . VAL A 1 87 ? 7.516 -5.309 -16.468 1.00 94.44 87 VAL A N 1
ATOM 668 C CA . VAL A 1 87 ? 6.453 -4.695 -15.672 1.00 94.44 87 VAL A CA 1
ATOM 669 C C . VAL A 1 87 ? 5.390 -5.707 -15.276 1.00 94.44 87 VAL A C 1
ATOM 671 O O . VAL A 1 87 ? 4.963 -6.539 -16.083 1.00 94.44 87 VAL A O 1
ATOM 674 N N . HIS A 1 88 ? 4.914 -5.599 -14.037 1.00 92.44 88 HIS A N 1
ATOM 675 C CA . HIS A 1 88 ? 3.907 -6.502 -13.485 1.00 92.44 88 HIS A CA 1
ATOM 676 C C . HIS A 1 88 ? 2.804 -5.743 -12.755 1.00 92.44 88 HIS A C 1
ATOM 678 O O . HIS A 1 88 ? 3.063 -4.763 -12.059 1.00 92.44 88 HIS A O 1
ATOM 684 N N . ASP A 1 89 ? 1.568 -6.221 -12.889 1.00 95.69 89 ASP A N 1
ATOM 685 C CA . ASP A 1 89 ? 0.455 -5.713 -12.094 1.00 95.69 89 ASP A CA 1
ATOM 686 C C . ASP A 1 89 ? 0.591 -6.170 -10.635 1.00 95.69 89 ASP A C 1
ATOM 688 O O . ASP A 1 89 ? 0.833 -7.345 -10.349 1.00 95.69 89 ASP A O 1
ATOM 692 N N . VAL A 1 90 ? 0.398 -5.236 -9.705 1.00 93.75 90 VAL A N 1
ATOM 693 C CA . VAL A 1 90 ? 0.493 -5.463 -8.262 1.00 93.75 90 VAL A CA 1
ATOM 694 C C . VAL A 1 90 ? -0.772 -4.973 -7.571 1.00 93.75 90 VAL A C 1
ATOM 696 O O . VAL A 1 90 ? -1.058 -3.778 -7.500 1.00 93.75 90 VAL A O 1
ATOM 699 N N . GLU A 1 91 ? -1.533 -5.919 -7.030 1.00 95.25 91 GLU A N 1
ATOM 700 C CA . GLU A 1 91 ? -2.778 -5.649 -6.302 1.00 95.25 91 GLU A CA 1
ATOM 701 C C . GLU A 1 91 ? -2.542 -5.190 -4.860 1.00 95.25 91 GLU A C 1
ATOM 703 O O . GLU A 1 91 ? -3.357 -4.456 -4.302 1.00 95.25 91 GLU A O 1
ATOM 708 N N . PHE A 1 92 ? -1.433 -5.620 -4.252 1.00 94.31 92 PHE A N 1
ATOM 709 C CA . PHE A 1 92 ? -1.118 -5.370 -2.849 1.00 94.31 92 PHE A CA 1
ATOM 710 C C . PHE A 1 92 ? 0.207 -4.639 -2.711 1.00 94.31 92 PHE A C 1
ATOM 712 O O . PHE A 1 92 ? 1.240 -5.105 -3.186 1.00 94.31 92 PHE A O 1
ATOM 719 N N . VAL 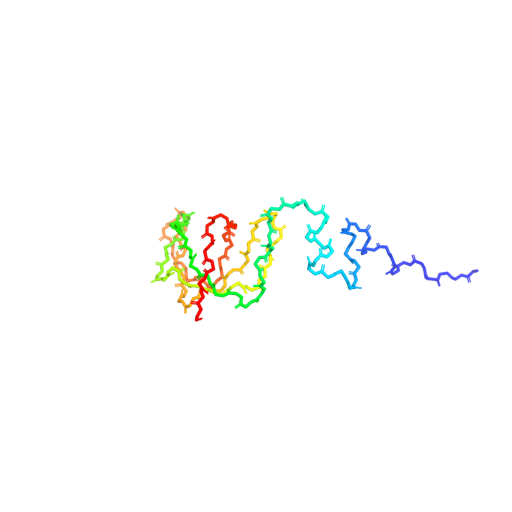A 1 93 ? 0.186 -3.521 -2.000 1.00 92.69 93 VAL A N 1
ATOM 720 C CA . VAL A 1 93 ? 1.372 -2.709 -1.723 1.00 92.69 93 VAL A CA 1
ATOM 721 C C . VAL A 1 93 ? 1.619 -2.639 -0.223 1.00 92.69 93 VAL A C 1
ATOM 723 O O . VAL A 1 93 ? 0.693 -2.776 0.577 1.00 92.69 93 VAL A O 1
ATOM 726 N N . CYS A 1 94 ? 2.877 -2.426 0.157 1.00 92.69 94 CYS A N 1
ATOM 727 C CA . CYS A 1 94 ? 3.303 -2.354 1.552 1.00 92.69 94 CYS A CA 1
ATOM 728 C C . CYS A 1 94 ? 3.887 -0.966 1.876 1.00 92.69 94 CYS A C 1
ATOM 730 O O . CYS A 1 94 ? 5.108 -0.820 1.950 1.00 92.69 94 CYS A O 1
ATOM 732 N N . PRO A 1 95 ? 3.060 0.090 1.975 1.00 90.31 95 PRO A N 1
ATOM 733 C CA . PRO A 1 95 ? 3.526 1.418 2.345 1.00 90.31 95 PRO A CA 1
ATOM 734 C C . PRO A 1 95 ? 3.775 1.544 3.849 1.00 90.31 95 PRO A C 1
ATOM 736 O O . PRO A 1 95 ? 3.083 0.946 4.680 1.00 90.31 95 PRO A O 1
ATOM 739 N N . GLY A 1 96 ? 4.733 2.405 4.186 1.00 90.25 96 GLY A N 1
ATOM 740 C CA . GLY A 1 96 ? 4.875 2.930 5.538 1.00 90.25 96 GLY A CA 1
ATOM 741 C C . GLY A 1 96 ? 3.664 3.785 5.911 1.00 90.25 96 GLY A C 1
ATOM 742 O O . GLY A 1 96 ? 3.037 4.422 5.059 1.00 90.25 96 GLY A O 1
ATOM 743 N N . ARG A 1 97 ? 3.326 3.808 7.197 1.00 87.94 97 ARG A N 1
ATOM 744 C CA . ARG A 1 97 ? 2.192 4.560 7.746 1.00 87.94 97 ARG A CA 1
ATOM 745 C C . ARG A 1 97 ? 2.184 6.038 7.361 1.00 87.94 97 ARG A C 1
ATOM 747 O O . ARG A 1 97 ? 1.124 6.611 7.137 1.00 87.94 97 ARG A O 1
ATOM 754 N N . ASP A 1 98 ? 3.352 6.660 7.343 1.00 89.19 98 ASP A N 1
ATOM 755 C CA . ASP A 1 98 ? 3.568 8.065 6.985 1.00 89.19 98 ASP A CA 1
ATOM 756 C C . ASP A 1 98 ? 3.114 8.405 5.555 1.00 89.19 98 ASP A C 1
ATOM 758 O O . ASP A 1 98 ? 2.775 9.556 5.257 1.00 89.19 98 ASP A O 1
ATOM 762 N N . ASN A 1 99 ? 3.041 7.386 4.697 1.00 91.25 99 ASN A N 1
ATOM 763 C CA . ASN A 1 99 ? 2.566 7.476 3.324 1.00 91.25 99 ASN A CA 1
ATOM 764 C C . ASN A 1 99 ? 1.064 7.206 3.179 1.00 91.25 99 ASN A C 1
ATOM 766 O O . ASN A 1 99 ? 0.562 7.238 2.056 1.00 91.25 99 ASN A O 1
ATOM 770 N N . LEU A 1 100 ? 0.346 6.962 4.279 1.00 91.69 100 LEU A N 1
ATOM 771 C CA . LEU A 1 100 ? -1.082 6.663 4.280 1.00 91.69 100 LEU A CA 1
ATOM 772 C C . LEU A 1 100 ? -1.895 7.792 4.907 1.00 91.69 100 LEU A C 1
ATOM 774 O O . LEU A 1 100 ? -1.629 8.243 6.022 1.00 91.69 100 LEU A O 1
ATOM 778 N N . GLU A 1 101 ? -2.940 8.204 4.200 1.00 93.06 101 GLU A N 1
ATOM 779 C CA . GLU A 1 101 ? -3.928 9.166 4.673 1.00 93.06 101 GLU A CA 1
ATOM 780 C C . GLU A 1 101 ? -5.315 8.509 4.691 1.00 93.06 101 GLU A C 1
ATOM 782 O O . GLU A 1 101 ? -5.826 8.156 3.627 1.00 93.06 101 GLU A O 1
ATOM 787 N N . PRO A 1 102 ? -5.937 8.303 5.868 1.00 93.00 102 PRO A N 1
ATOM 788 C CA . PRO A 1 102 ? -7.296 7.780 5.945 1.00 93.00 102 PRO A CA 1
ATOM 789 C C . PRO A 1 102 ? -8.276 8.732 5.270 1.00 93.00 102 PRO A C 1
ATOM 791 O O . PRO A 1 102 ? -8.310 9.921 5.597 1.00 93.00 102 PRO A O 1
ATOM 794 N N . ILE A 1 103 ? -9.105 8.206 4.376 1.00 92.38 103 ILE A N 1
ATOM 795 C CA . ILE A 1 103 ? -10.192 8.973 3.769 1.00 92.38 103 ILE A CA 1
ATOM 796 C C . ILE A 1 103 ? -11.488 8.647 4.509 1.00 92.38 103 ILE A C 1
ATOM 798 O O . ILE A 1 103 ? -11.801 7.485 4.758 1.00 92.38 103 ILE A O 1
ATOM 802 N N . LYS A 1 104 ? -12.215 9.687 4.924 1.00 75.31 104 LYS A N 1
ATOM 803 C CA . LYS A 1 104 ? -13.560 9.530 5.483 1.00 75.31 104 LYS A CA 1
ATOM 804 C C . LYS A 1 104 ? -14.539 9.479 4.318 1.00 75.31 104 LYS A C 1
ATOM 806 O O . LYS A 1 104 ? -14.561 10.421 3.527 1.00 75.31 104 LYS A O 1
ATOM 811 N N . GLU A 1 105 ? -15.291 8.392 4.221 1.00 57.97 105 GLU A N 1
ATOM 812 C CA . GLU A 1 105 ? -16.484 8.324 3.370 1.00 57.97 105 GLU A CA 1
ATOM 813 C C . GLU A 1 105 ? -17.637 9.139 3.971 1.00 57.97 105 GLU A C 1
ATOM 815 O O . GLU A 1 105 ? -17.733 9.210 5.223 1.00 57.97 105 GLU A O 1
#

Secondary structure (DSSP, 8-state):
-----SSSSSS-SS---TT--HHHHHHHH-TT--PPPTT-EEEE-S--TTEEPS-SEEEEEEE-SSTTBEEEEEEEEEEEE-TTS-EEEEEEE--BGGGEEEPP-

Radius of gyration: 18.48 Å; chains: 1; bounding box: 32×53×49 Å

=== Feature glossary ===
The record interleaves many kinds of information about one protein. Here is each kind framed as the question it answers.

Q: What are the backbone torsion angles?
A: φ (phi) and ψ (psi) are the two rotatable backbone dihedrals per residue: φ is the C(i-1)–N–Cα–C torsion, ψ is the N–Cα–C–N(i+1) torsion, both in degrees on (−180°, 180°]. α-helical residues cluster near (−60°, −45°); β-strand residues near (−120°, +130°). A Ramachandran plot is simply a scatter of (φ, ψ) for every residue.

Q: What is the amino-acid chain?
A: This is the polypeptide sequence — one letter per residue, N-terminus first. Length ranges from a few dozen residues for small domains to over a thousand for large multi-domain proteins.

Q: How mobile is each atom in the crystal?
A: For experimental (PDB) structures, the B-factor (temperature factor) quantifies the positional spread of each atom in the crystal — a combination of thermal vibration and static disorder — in units of Å². High B-factors mark flexible loops or poorly resolved regions; low B-factors mark the rigid, well-ordered core.

Q: Are the domains correctly placed relative to each other?
A: Predicted Aligned Error (PAE) is an AlphaFold confidence matrix: entry (i, j) is the expected error in the position of residue j, in ångströms, when the prediction is superimposed on the true structure at residue i. Low PAE within a block of residues means that block is internally rigid and well-predicted; high PAE between two blocks means their relative placement is uncertain even if each block individually is confident.

Q: How confident is the AlphaFold model at each residue?
A: pLDDT is the predicted lDDT-Cα score: AlphaFold's confidence that the local environment of each residue (all inter-atomic distances within 15 Å) is correctly placed. It is a per-residue number between 0 and 100, with higher meaning more reliable.

Q: What family and function is it annotated with?
A: Functional annotations link the protein to curated databases. InterPro entries identify conserved domains and families by matching the sequence against member-database signatures (Pfam, PROSITE, CDD, …). Gene Ontology (GO) terms describe molecular function, biological process, and cellular component in a controlled vocabulary. CATH places the structure in a hierarchical fold classification (Class/Architecture/Topology/Homologous-superfamily). The organism is the source species.

Q: How big and how compact is the whole molecule?
A: Three whole-structure scalars: the radius of gyration (RMS distance of Cα from centroid, in Å), the count of Cα–Cα contacts (pairs closer than 8 Å and separated by more than four residues in sequence — i.e. tertiary, not local, contacts), and the bounding-box dimensions. Together they distinguish compact globular folds from extended fibres or disordered chains.

Q: What known structures does this most resemble?
A: The Foldseek neighbor list gives the closest experimentally determined structures in the PDB, ranked by structural alignment. TM-score near 1 means near-identical fold; near 0.3 means only rough topology match. This is how one finds what a novel AlphaFold prediction most resembles in the solved-structure universe.

Q: Which residues are buried vs exposed?
A: SASA measures how much of the protein is reachable by solvent. It is computed by rolling a water-sized probe over the atomic surface and summing the exposed area (Å²). Per-residue SASA distinguishes core (buried, low SASA) from surface (exposed, high SASA) residues; total SASA is a whole-molecule size measure.

Q: Which residues are in helices, strands, or loops?
A: Eight-state secondary structure (DSSP): H is the canonical α-helix, G the tighter 3₁₀-helix, I the wider π-helix; E/B are β-structure, T and S are turns and bends, and '-' is everything else. DSSP derives these from the pattern of main-chain N–H···O=C hydrogen bonds, not from the sequence.

Q: Where is each backbone atom in 3D?
A: Structure coordinates are given as an mmCIF _atom_site loop: one row per atom with element, residue name, chain id, sequence number, and x/y/z position in Å. Only the four main-chain atoms per residue are included here; side chains are omitted to keep the record compact.

Q: What if only a Cα trace is available?
A: Three-state secondary structure (P-SEA) collapses the eight DSSP classes into helix (a), strand (b), and coil (c). P-SEA assigns these from Cα geometry alone — distances and angles — without requiring backbone oxygens, so it works on any Cα trace.

Q: What do the rendered images show?
A: The six renders are orthographic views along the three Cartesian axes in both directions. Representation (cartoon, sticks, or surface) and color scheme (sequence-rainbow or by-chain) vary across proteins so the training set covers all the common visualization conventions.

Q: What does the local fold look like, residue by residue?
A: Foldseek's 3Di representation compresses backbone geometry into a per-residue letter drawn from a learned twenty-state alphabet. It captures the tertiary interaction pattern around each residue — which residues are packed against it in space, regardless of where they are in sequence.

Q: What do the diagnostic plots show?
A: The contact map is a binary N×N matrix image: pixel (i, j) is dark where Cα_i and Cα_j are within 8 Å and |i−j|>4. Because the |i−j|>4 filter removes local helical contacts, off-diagonal stripes parallel to the main diagonal indicate parallel β-sheets; stripes perpendicular to it indicate antiparallel β-sheets. The Ramachandran plot scatters every residue's (φ, ψ) pair against the sterically allowed regions. The PAE heatmap renders the predicted-aligned-error matrix.